Protein AF-A0A1Y4AU73-F1 (afdb_monomer_lite)

pLDDT: mean 74.63, std 21.79, range [24.66, 96.25]

Secondary structure (DSSP, 8-state):
---EEEEE-HHHHHHHHHHTTT--EEEEEEEEES----TTTGGG-SS-TTEEEEEEEEEEEE-SSEEEEEEEEE-TT--S-EEEEEEEEEEEETT-S--EEEEEEEEEEEEEEPPTTT-TT-EEEEEEEEE-STT--EEEE------------------TTTTSSS--

Structure (mmCIF, N/CA/C/O backbone):
data_AF-A0A1Y4AU73-F1
#
_entry.id   AF-A0A1Y4AU73-F1
#
loop_
_atom_site.group_PDB
_atom_site.id
_atom_site.type_symbol
_atom_site.label_atom_id
_atom_site.label_alt_id
_atom_site.label_comp_id
_atom_site.label_asym_id
_atom_site.label_entity_id
_atom_site.label_seq_id
_atom_site.pdbx_PDB_ins_code
_atom_site.Cartn_x
_atom_site.Cartn_y
_atom_site.Cartn_z
_atom_site.occupancy
_atom_site.B_iso_or_equiv
_atom_site.auth_seq_id
_atom_site.auth_comp_id
_atom_site.auth_asym_id
_atom_site.auth_atom_id
_atom_site.pdbx_PDB_model_num
ATOM 1 N N . MET A 1 1 ? -13.732 1.079 -19.005 1.00 40.25 1 MET A N 1
ATOM 2 C CA . MET A 1 1 ? -13.589 1.251 -17.550 1.00 40.25 1 MET A CA 1
ATOM 3 C C . MET A 1 1 ? -12.901 -0.009 -17.069 1.00 40.25 1 MET A C 1
ATOM 5 O O . MET A 1 1 ? -13.453 -1.074 -17.311 1.00 40.25 1 MET A O 1
ATOM 9 N N . ALA A 1 2 ? -11.665 0.078 -16.578 1.00 52.38 2 ALA A N 1
ATOM 10 C CA . ALA A 1 2 ? -11.059 -1.061 -15.893 1.00 52.38 2 ALA A CA 1
ATOM 11 C C . ALA A 1 2 ? -11.830 -1.247 -14.580 1.00 52.38 2 ALA A C 1
ATOM 13 O O . ALA A 1 2 ? -12.123 -0.247 -13.923 1.00 52.38 2 ALA A O 1
ATOM 14 N N . ASN A 1 3 ? -12.245 -2.470 -14.241 1.00 66.00 3 ASN A N 1
ATOM 15 C CA . ASN A 1 3 ? -12.807 -2.696 -12.916 1.00 66.00 3 ASN A CA 1
ATOM 16 C C . ASN A 1 3 ? -11.646 -2.773 -11.928 1.00 66.00 3 ASN A C 1
ATOM 18 O O . ASN A 1 3 ? -10.734 -3.583 -12.090 1.00 66.00 3 ASN A O 1
ATOM 22 N N . THR A 1 4 ? -11.707 -1.948 -10.895 1.00 72.75 4 THR A N 1
ATOM 23 C CA . THR A 1 4 ? -10.776 -1.981 -9.772 1.00 72.75 4 THR A CA 1
ATOM 24 C C . THR A 1 4 ? -11.564 -2.397 -8.539 1.00 72.75 4 THR A C 1
ATOM 26 O O . THR A 1 4 ? -12.639 -1.861 -8.263 1.00 72.75 4 THR A O 1
ATOM 29 N N . TYR A 1 5 ? -11.051 -3.371 -7.795 1.00 83.25 5 TYR A N 1
ATOM 30 C CA . TYR A 1 5 ? -11.635 -3.819 -6.537 1.00 83.25 5 TYR A CA 1
ATOM 31 C C . TYR A 1 5 ? -10.869 -3.193 -5.382 1.00 83.25 5 TYR A C 1
ATOM 33 O O . TYR A 1 5 ? -9.667 -3.403 -5.250 1.00 83.25 5 TYR A O 1
ATOM 41 N N . ALA A 1 6 ? -11.563 -2.456 -4.524 1.00 83.56 6 ALA A N 1
ATOM 42 C CA . ALA A 1 6 ? -10.964 -1.806 -3.369 1.00 83.56 6 ALA A CA 1
ATOM 43 C C . ALA A 1 6 ? -11.721 -2.194 -2.102 1.00 83.56 6 ALA A C 1
ATOM 45 O O . ALA A 1 6 ? -12.949 -2.103 -2.053 1.00 83.56 6 ALA A O 1
ATOM 46 N N . VAL A 1 7 ? -10.996 -2.639 -1.077 1.00 83.44 7 VAL A N 1
ATOM 47 C CA . VAL A 1 7 ? -11.581 -2.991 0.220 1.00 83.44 7 VAL A CA 1
ATOM 48 C C . VAL A 1 7 ? -10.682 -2.541 1.367 1.00 83.44 7 VAL A C 1
ATOM 50 O O . VAL A 1 7 ? -9.454 -2.623 1.292 1.00 83.44 7 VAL A O 1
ATOM 53 N N . ILE A 1 8 ? -11.304 -2.113 2.466 1.00 84.88 8 ILE A N 1
ATOM 54 C CA . ILE A 1 8 ? -10.641 -2.088 3.773 1.00 84.88 8 ILE A CA 1
ATOM 55 C C . ILE A 1 8 ? -10.565 -3.543 4.254 1.00 84.88 8 ILE A C 1
ATOM 57 O O . ILE A 1 8 ? -11.563 -4.268 4.189 1.00 84.88 8 ILE A O 1
ATOM 61 N N . THR A 1 9 ? -9.386 -3.991 4.685 1.00 89.56 9 THR A N 1
ATOM 62 C CA . THR A 1 9 ? -9.196 -5.367 5.171 1.00 89.56 9 THR A CA 1
ATOM 63 C C . THR A 1 9 ? -9.876 -5.562 6.525 1.00 89.56 9 THR A C 1
ATOM 65 O O . THR A 1 9 ? -10.174 -4.595 7.226 1.00 89.56 9 THR A O 1
ATOM 68 N N . ASP A 1 10 ? -10.067 -6.808 6.958 1.00 91.88 10 ASP A N 1
ATOM 69 C CA . ASP A 1 10 ? -10.605 -7.091 8.296 1.00 91.88 10 ASP A CA 1
ATOM 70 C C . ASP A 1 10 ? -9.731 -6.467 9.402 1.00 91.88 10 ASP A C 1
ATOM 72 O O . ASP A 1 10 ? -10.242 -5.908 10.377 1.00 91.88 10 ASP A O 1
ATOM 76 N N . ALA A 1 11 ? -8.405 -6.484 9.222 1.00 91.19 11 ALA A N 1
ATOM 77 C CA . ALA A 1 11 ? -7.468 -5.821 10.126 1.00 91.19 11 ALA A CA 1
ATOM 78 C C . ALA A 1 11 ? -7.596 -4.289 10.070 1.00 91.19 11 ALA A C 1
ATOM 80 O O . ALA A 1 11 ? -7.538 -3.628 11.108 1.00 91.19 11 ALA A O 1
ATOM 81 N N . GLY A 1 12 ? -7.806 -3.721 8.880 1.00 87.88 12 GLY A N 1
ATOM 82 C CA . GLY A 1 12 ? -8.039 -2.293 8.683 1.00 87.88 12 GLY A CA 1
ATOM 83 C C . GLY A 1 12 ? -9.321 -1.807 9.355 1.00 87.88 12 GLY A C 1
ATOM 84 O O . GLY A 1 12 ? -9.296 -0.783 10.033 1.00 87.88 12 GLY A O 1
ATOM 85 N N . ILE A 1 13 ? -10.407 -2.580 9.266 1.00 86.25 13 ILE A N 1
ATOM 86 C CA . ILE A 1 13 ? -11.674 -2.300 9.959 1.00 86.25 13 ILE A CA 1
ATOM 87 C C . ILE A 1 13 ? -11.466 -2.334 11.476 1.00 86.25 13 ILE A C 1
ATOM 89 O O . ILE A 1 13 ? -11.903 -1.430 12.190 1.00 86.25 13 ILE A O 1
ATOM 93 N N . ALA A 1 14 ? -10.764 -3.351 11.987 1.00 89.06 14 ALA A N 1
ATOM 94 C CA . ALA A 1 14 ? -10.441 -3.435 13.409 1.00 89.06 14 ALA A CA 1
ATOM 95 C C . ALA A 1 14 ? -9.620 -2.223 13.882 1.00 89.06 14 ALA A C 1
ATOM 97 O O . ALA A 1 14 ? -9.865 -1.693 14.966 1.00 89.06 14 ALA A O 1
ATOM 98 N N . LEU A 1 15 ? -8.687 -1.750 13.052 1.00 85.00 15 LEU A N 1
ATOM 99 C CA . LEU A 1 15 ? -7.896 -0.559 13.332 1.00 85.00 15 LEU A CA 1
ATOM 100 C C . LEU A 1 15 ? -8.737 0.726 13.273 1.00 85.00 15 LEU A C 1
ATOM 102 O O . LEU A 1 15 ? -8.611 1.576 14.148 1.00 85.00 15 LEU A O 1
ATOM 106 N N . GLN A 1 16 ? -9.640 0.857 12.303 1.00 79.56 16 GLN A N 1
ATOM 107 C CA . GLN A 1 16 ? -10.560 1.992 12.189 1.00 79.56 16 GLN A CA 1
ATOM 108 C C . GLN A 1 16 ? -11.482 2.105 13.407 1.00 79.56 16 GLN A C 1
ATOM 110 O O . GLN A 1 16 ? -11.697 3.204 13.912 1.00 79.56 16 GLN A O 1
ATOM 115 N N . ASN A 1 17 ? -11.957 0.982 13.949 1.00 82.81 17 ASN A N 1
ATOM 116 C CA . ASN A 1 17 ? -12.767 0.976 15.169 1.00 82.81 17 ASN A CA 1
ATOM 117 C C . ASN A 1 17 ? -12.018 1.541 16.390 1.00 82.81 17 ASN A C 1
ATOM 119 O O . ASN A 1 17 ? -12.660 2.041 17.313 1.00 82.81 17 ASN A O 1
ATOM 123 N N . ARG A 1 18 ? -10.676 1.534 16.391 1.00 81.44 18 ARG A N 1
ATOM 124 C CA . ARG A 1 18 ? -9.876 2.166 17.454 1.00 81.44 18 ARG A CA 1
ATOM 125 C C . ARG A 1 18 ? -9.956 3.700 17.419 1.00 81.44 18 ARG A C 1
ATOM 127 O O . ARG A 1 18 ? -9.878 4.332 18.469 1.00 81.44 18 ARG A O 1
ATOM 134 N N . LEU A 1 19 ? -10.229 4.311 16.258 1.00 72.25 19 LEU A N 1
ATOM 135 C CA . LEU A 1 19 ? -10.516 5.754 16.166 1.00 72.25 19 LEU A CA 1
ATOM 136 C C . LEU A 1 19 ? -11.758 6.139 16.979 1.00 72.25 19 LEU A C 1
ATOM 138 O O . LEU A 1 19 ? -11.791 7.198 17.601 1.00 72.25 19 LEU A O 1
ATOM 142 N N . LEU A 1 20 ? -12.776 5.269 17.008 1.00 71.44 20 LEU A N 1
ATOM 143 C CA . LEU A 1 20 ? -14.036 5.525 17.717 1.00 71.44 20 LEU A CA 1
ATOM 144 C C . LEU A 1 20 ? -13.856 5.583 19.240 1.00 71.44 20 LEU A C 1
ATOM 146 O O . LEU A 1 20 ? -14.675 6.187 19.929 1.00 71.44 20 LEU A O 1
ATOM 150 N N . VAL A 1 21 ? -12.786 4.979 19.763 1.00 78.00 21 VAL A N 1
ATOM 151 C CA . VAL A 1 21 ? -12.431 5.010 21.191 1.00 78.00 21 VAL A CA 1
ATOM 152 C C . VAL A 1 21 ? -1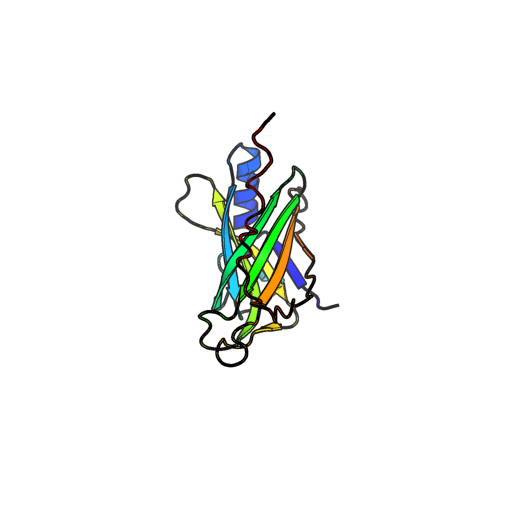1.345 6.045 21.513 1.00 78.00 21 VAL A C 1
ATOM 154 O O . VAL A 1 21 ? -10.845 6.079 22.634 1.00 78.00 21 VAL A O 1
ATOM 157 N N . GLY A 1 22 ? -11.019 6.926 20.560 1.00 72.06 22 GLY A N 1
ATOM 158 C CA . GLY A 1 22 ? -10.130 8.073 20.760 1.00 72.06 22 GLY A CA 1
ATOM 159 C C . GLY A 1 22 ? -8.655 7.820 20.448 1.00 72.06 22 GLY A C 1
ATOM 160 O O . GLY A 1 22 ? -7.822 8.667 20.770 1.00 72.06 22 GLY A O 1
ATOM 161 N N . GLU A 1 23 ? -8.309 6.687 19.834 1.00 80.25 23 GLU A N 1
ATOM 162 C CA . GLU A 1 23 ? -6.950 6.467 19.338 1.00 80.25 23 GLU A CA 1
ATOM 163 C C . GLU A 1 23 ? -6.701 7.203 18.015 1.00 80.25 23 GLU A C 1
ATOM 165 O O . GLU A 1 23 ? -7.627 7.529 17.275 1.00 80.25 23 GLU A O 1
ATOM 170 N N . THR A 1 24 ? -5.428 7.429 17.692 1.00 77.50 24 THR A N 1
ATOM 171 C CA . THR A 1 24 ? -5.004 8.052 16.432 1.00 77.50 24 THR A CA 1
ATOM 172 C C . THR A 1 24 ? -4.388 7.004 15.520 1.00 77.50 24 THR A C 1
ATOM 174 O O . THR A 1 24 ? -3.515 6.249 15.950 1.00 77.50 24 THR A O 1
ATOM 177 N N . LEU A 1 25 ? -4.773 6.995 14.244 1.00 80.12 25 LEU A N 1
ATOM 178 C CA . LEU A 1 25 ? -4.137 6.153 13.231 1.00 80.12 25 LEU A CA 1
ATOM 179 C C . LEU A 1 25 ? -3.056 6.898 12.460 1.00 80.12 25 LEU A C 1
ATOM 181 O O . LEU A 1 25 ? -3.183 8.078 12.131 1.00 80.12 25 LEU A O 1
ATOM 185 N N . GLN A 1 26 ? -1.995 6.171 12.136 1.00 83.81 26 GLN A N 1
ATOM 186 C CA . GLN A 1 26 ? -0.864 6.647 11.359 1.00 83.81 26 GLN A CA 1
ATOM 187 C C . GLN A 1 26 ? -0.690 5.758 10.136 1.00 83.81 26 GLN A C 1
ATOM 189 O O . GLN A 1 26 ? -0.489 4.554 10.265 1.00 83.81 26 GLN A O 1
ATOM 194 N N . ILE A 1 27 ? -0.755 6.364 8.954 1.00 85.19 27 ILE A N 1
ATOM 195 C CA . ILE A 1 27 ? -0.403 5.706 7.694 1.00 85.19 27 ILE A CA 1
ATOM 196 C C . ILE A 1 27 ? 1.118 5.659 7.627 1.00 85.19 27 ILE A C 1
ATOM 198 O O . ILE A 1 27 ? 1.768 6.699 7.745 1.00 85.19 27 ILE A O 1
ATOM 202 N N . THR A 1 28 ? 1.667 4.461 7.476 1.00 89.31 28 THR A N 1
ATOM 203 C CA . THR A 1 28 ? 3.109 4.207 7.581 1.00 89.31 28 THR A CA 1
ATOM 204 C C . THR A 1 28 ? 3.762 3.993 6.227 1.00 89.31 28 THR A C 1
ATOM 206 O O . THR A 1 28 ? 4.955 4.243 6.073 1.00 89.31 28 THR A O 1
ATOM 209 N N . GLY A 1 29 ? 2.989 3.586 5.222 1.00 90.00 29 GLY A N 1
ATOM 210 C CA . GLY A 1 29 ? 3.493 3.423 3.872 1.00 90.00 29 GLY A CA 1
ATOM 211 C C . GLY A 1 29 ? 2.441 2.898 2.915 1.00 90.00 29 GLY A C 1
ATOM 212 O O . GL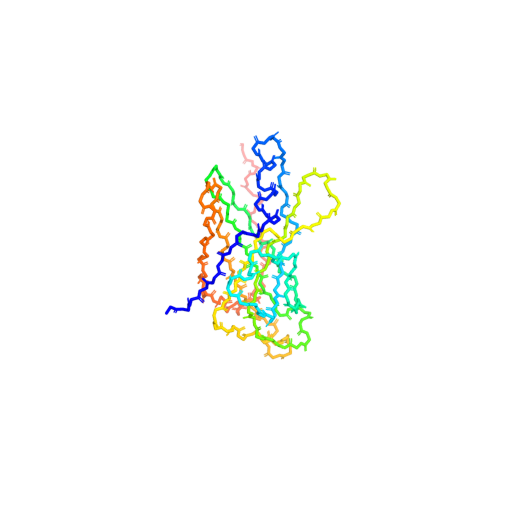Y A 1 29 ? 1.352 2.484 3.310 1.00 90.00 29 GLY A O 1
ATOM 213 N N . VAL A 1 30 ? 2.793 2.905 1.636 1.00 91.75 30 VAL A N 1
ATOM 214 C CA . VAL A 1 30 ? 1.994 2.296 0.575 1.00 91.75 30 VAL A CA 1
ATOM 215 C C . VAL A 1 30 ? 2.920 1.404 -0.238 1.00 91.75 30 VAL A C 1
ATOM 217 O O . VAL A 1 30 ? 4.063 1.775 -0.489 1.00 91.75 30 VAL A O 1
ATOM 220 N N . LYS A 1 31 ? 2.469 0.209 -0.608 1.00 95.38 31 LYS A N 1
ATOM 221 C CA . LYS A 1 31 ? 3.256 -0.740 -1.405 1.00 95.38 31 LYS A CA 1
ATOM 222 C C . LYS A 1 31 ? 2.503 -1.146 -2.659 1.00 95.38 31 LYS A C 1
ATOM 224 O O . LYS A 1 31 ? 1.279 -1.060 -2.711 1.00 95.38 31 LYS A O 1
ATOM 229 N N . ALA A 1 32 ? 3.258 -1.607 -3.642 1.00 94.25 32 ALA A N 1
ATOM 230 C CA . ALA A 1 32 ? 2.775 -2.123 -4.909 1.00 94.25 32 ALA A CA 1
ATOM 231 C C . ALA A 1 32 ? 3.257 -3.564 -5.114 1.00 94.25 32 ALA A C 1
ATOM 233 O O . ALA A 1 32 ? 4.406 -3.890 -4.795 1.00 94.25 32 ALA A O 1
ATOM 234 N N . GLY A 1 33 ? 2.395 -4.411 -5.673 1.00 95.31 33 GLY A N 1
ATOM 235 C CA . GLY A 1 33 ? 2.677 -5.819 -5.950 1.00 95.31 33 GLY A CA 1
ATOM 236 C C . GLY A 1 33 ? 2.077 -6.300 -7.269 1.00 95.31 33 GLY A C 1
ATOM 237 O O . GLY A 1 33 ? 1.177 -5.667 -7.829 1.00 95.31 33 GLY A O 1
ATOM 238 N N . SER A 1 34 ? 2.601 -7.420 -7.767 1.00 96.06 34 SER A N 1
ATOM 239 C CA . SER A 1 34 ? 2.117 -8.089 -8.988 1.00 96.06 34 SER A CA 1
ATOM 240 C C . SER A 1 34 ? 1.177 -9.259 -8.724 1.00 96.06 34 SER A C 1
ATOM 242 O O . SER A 1 34 ? 0.620 -9.821 -9.662 1.00 96.06 34 SER A O 1
ATOM 244 N N . GLY A 1 35 ? 1.009 -9.661 -7.464 1.00 94.12 35 GLY A N 1
ATOM 245 C CA . GLY A 1 35 ? 0.128 -10.768 -7.132 1.00 94.12 35 GLY A CA 1
ATOM 246 C C . GLY A 1 35 ? -1.349 -10.379 -7.203 1.00 94.12 35 GLY A C 1
ATOM 247 O O . GLY A 1 35 ? -1.711 -9.210 -7.100 1.00 94.12 35 GLY A O 1
ATOM 248 N N . ALA A 1 36 ? -2.210 -11.384 -7.341 1.00 94.38 36 ALA A N 1
ATOM 249 C CA . ALA A 1 36 ? -3.660 -11.254 -7.248 1.00 94.38 36 ALA A CA 1
ATOM 250 C C . ALA A 1 36 ? -4.229 -12.335 -6.334 1.00 94.38 36 ALA A C 1
ATOM 252 O O . ALA A 1 36 ? -3.669 -13.425 -6.207 1.00 94.38 36 ALA A O 1
ATOM 253 N N . VAL A 1 37 ? -5.390 -12.048 -5.756 1.00 93.75 37 VAL A N 1
ATOM 254 C CA . VAL A 1 37 ? -6.220 -13.022 -5.044 1.00 93.75 37 VAL A CA 1
ATOM 255 C C . VAL A 1 37 ? -7.665 -12.942 -5.538 1.00 93.75 37 VAL A C 1
ATOM 257 O O . VAL A 1 37 ? -8.053 -11.933 -6.137 1.00 93.75 37 VAL A O 1
ATOM 260 N N . PRO A 1 38 ? -8.489 -13.981 -5.316 1.00 93.81 38 PRO A N 1
ATOM 261 C CA . PRO A 1 38 ? -9.920 -13.884 -5.561 1.00 93.81 38 PRO A CA 1
ATOM 262 C C . PRO A 1 38 ? -10.519 -12.672 -4.840 1.00 93.81 38 PRO A C 1
ATOM 264 O O . PRO A 1 38 ? -10.150 -12.365 -3.708 1.00 93.81 38 PRO A O 1
ATOM 267 N N . VAL A 1 39 ? -11.479 -11.996 -5.475 1.00 88.06 39 VAL A N 1
ATOM 268 C CA . VAL A 1 39 ? -12.132 -10.796 -4.913 1.00 88.06 39 VAL A CA 1
ATOM 269 C C . VAL A 1 39 ? -12.736 -11.075 -3.529 1.00 88.06 39 VAL A C 1
ATOM 271 O O . VAL A 1 39 ? -12.710 -10.213 -2.654 1.00 88.06 39 VAL A O 1
ATOM 274 N N . THR A 1 40 ? -13.223 -12.299 -3.306 1.00 90.19 40 THR A N 1
ATOM 275 C CA . THR A 1 40 ? -13.755 -12.769 -2.016 1.00 90.19 40 THR A CA 1
ATOM 276 C C . THR A 1 40 ? -12.716 -12.804 -0.899 1.00 90.19 40 THR A C 1
ATOM 278 O O . THR A 1 40 ? -13.082 -12.696 0.269 1.00 90.19 40 THR A O 1
ATOM 281 N N . ASP A 1 41 ? -11.436 -12.914 -1.248 1.00 93.25 41 ASP A N 1
ATOM 282 C CA . ASP A 1 41 ? -10.343 -13.150 -0.307 1.00 93.25 41 ASP A CA 1
ATOM 283 C C . ASP A 1 41 ? -9.571 -11.859 -0.002 1.00 93.25 41 ASP A C 1
ATOM 285 O O . ASP A 1 41 ? -8.817 -11.816 0.974 1.00 93.25 41 ASP A O 1
ATOM 289 N N . LEU A 1 42 ? -9.790 -10.789 -0.783 1.00 88.56 42 LEU A N 1
ATOM 290 C CA . LEU A 1 42 ? -9.126 -9.488 -0.626 1.00 88.56 42 LEU A CA 1
ATOM 291 C C . LEU A 1 42 ? -9.221 -8.957 0.806 1.00 88.56 42 LEU A C 1
ATOM 293 O O . LEU A 1 42 ? -8.231 -8.496 1.367 1.00 88.56 42 LEU A O 1
ATOM 297 N N . ARG A 1 43 ? -10.399 -9.068 1.429 1.00 90.25 43 ARG A N 1
ATOM 298 C CA . ARG A 1 43 ? -10.630 -8.543 2.781 1.00 90.25 43 ARG A CA 1
ATOM 299 C C . ARG A 1 43 ? -9.792 -9.254 3.851 1.00 90.25 43 ARG A C 1
ATOM 301 O O . ARG A 1 43 ? -9.397 -8.626 4.830 1.00 90.25 43 ARG A O 1
ATOM 308 N N . SER A 1 44 ? -9.495 -10.534 3.641 1.00 94.75 44 SER A N 1
ATOM 309 C CA . SER A 1 44 ? -8.747 -11.370 4.586 1.00 94.75 44 SER A CA 1
ATOM 310 C C . SER A 1 44 ? -7.224 -11.225 4.472 1.00 94.75 44 SER A C 1
ATOM 312 O O . SER A 1 44 ? -6.488 -11.782 5.288 1.00 94.75 44 SER A O 1
ATOM 314 N N . GLN A 1 45 ? -6.732 -10.488 3.467 1.00 95.19 45 GLN A N 1
ATOM 315 C CA . GLN A 1 45 ? -5.301 -10.273 3.274 1.00 95.19 45 GLN A CA 1
ATOM 316 C C . GLN A 1 45 ? -4.697 -9.493 4.446 1.00 95.19 45 GLN A C 1
ATOM 318 O O . GLN A 1 45 ? -5.249 -8.501 4.921 1.00 95.19 45 GLN A O 1
ATOM 323 N N . THR A 1 46 ? -3.512 -9.921 4.878 1.00 95.38 46 THR A N 1
ATOM 324 C CA . THR A 1 46 ? -2.720 -9.233 5.910 1.00 95.38 46 THR A CA 1
ATOM 325 C C . THR A 1 46 ? -1.487 -8.534 5.345 1.00 95.38 46 THR A C 1
ATOM 327 O O . THR A 1 46 ? -0.859 -7.744 6.046 1.00 95.38 46 THR A O 1
ATOM 330 N N . ASP A 1 47 ? -1.126 -8.850 4.103 1.00 96.12 47 ASP A N 1
ATOM 331 C CA . ASP A 1 47 ? -0.042 -8.245 3.333 1.00 96.12 47 ASP A CA 1
ATOM 332 C C . ASP A 1 47 ? -0.354 -8.401 1.833 1.00 96.12 47 ASP A C 1
ATOM 334 O O . ASP A 1 47 ? -1.248 -9.168 1.471 1.00 96.12 47 ASP A O 1
ATOM 338 N N . LEU A 1 48 ? 0.351 -7.677 0.966 1.00 95.00 48 LEU A N 1
ATOM 339 C CA . LEU A 1 48 ? 0.201 -7.846 -0.481 1.00 95.00 48 LEU A CA 1
ATOM 340 C C . LEU A 1 48 ? 0.869 -9.132 -0.965 1.00 95.00 48 LEU A C 1
ATOM 342 O O . LEU A 1 48 ? 1.882 -9.576 -0.419 1.00 95.00 48 LEU A O 1
ATOM 346 N N . GLN A 1 49 ? 0.355 -9.671 -2.067 1.00 92.12 49 GLN A N 1
ATOM 347 C CA . GLN A 1 49 ? 1.017 -10.755 -2.780 1.00 92.12 49 GLN A CA 1
ATOM 348 C C . GLN A 1 49 ? 2.102 -10.190 -3.705 1.00 92.12 49 GLN A C 1
ATOM 350 O O . GLN A 1 49 ? 1.882 -9.220 -4.431 1.00 92.12 49 GLN A O 1
ATOM 355 N N . GLU A 1 50 ? 3.283 -10.812 -3.681 1.00 94.75 50 GLU A N 1
ATOM 356 C CA . GLU A 1 50 ? 4.435 -10.434 -4.512 1.00 94.75 50 GLU A CA 1
ATOM 357 C C . GLU A 1 50 ? 4.766 -8.931 -4.488 1.00 94.75 50 GLU A C 1
ATOM 359 O O . GLU A 1 50 ? 4.799 -8.268 -5.528 1.00 94.75 50 GLU A O 1
ATOM 364 N N . VAL A 1 51 ? 5.025 -8.383 -3.298 1.00 96.25 51 VAL A N 1
ATOM 365 C CA . VAL A 1 51 ? 5.475 -6.990 -3.142 1.00 96.25 51 VAL A CA 1
ATOM 366 C C . VAL A 1 51 ? 6.697 -6.722 -4.028 1.00 96.25 51 VAL A C 1
ATOM 368 O O . VAL A 1 51 ? 7.707 -7.421 -3.934 1.00 96.25 51 VAL A O 1
ATOM 371 N N . LYS A 1 52 ? 6.617 -5.683 -4.865 1.00 95.94 52 LYS A N 1
ATOM 372 C CA . LYS A 1 52 ? 7.701 -5.254 -5.762 1.00 95.94 52 LYS A CA 1
ATOM 373 C C . LYS A 1 52 ? 8.386 -3.990 -5.285 1.00 95.94 52 LYS A C 1
ATOM 375 O O . LYS A 1 52 ? 9.604 -3.892 -5.387 1.00 95.94 52 LYS A O 1
ATOM 380 N N . GLN A 1 53 ? 7.620 -3.035 -4.761 1.00 94.62 53 GLN A N 1
ATOM 381 C CA . GLN A 1 53 ? 8.172 -1.764 -4.304 1.00 94.62 53 GLN A CA 1
ATOM 382 C C . GLN A 1 53 ? 7.274 -1.036 -3.305 1.00 94.62 53 GLN A C 1
ATOM 384 O O . GLN A 1 53 ? 6.072 -1.290 -3.208 1.00 94.62 53 GLN A O 1
ATOM 389 N N . THR A 1 54 ? 7.887 -0.102 -2.584 1.00 94.69 54 THR A N 1
ATOM 390 C CA . THR A 1 54 ? 7.204 0.884 -1.744 1.00 94.69 54 THR A CA 1
ATOM 391 C C . THR A 1 54 ? 6.987 2.158 -2.555 1.00 94.69 54 THR A C 1
ATOM 393 O O . THR A 1 54 ? 7.881 2.607 -3.266 1.00 94.69 54 THR A O 1
ATOM 396 N N . LEU A 1 55 ? 5.797 2.734 -2.437 1.00 90.69 55 LEU A N 1
ATOM 397 C CA . LEU A 1 55 ? 5.371 3.961 -3.095 1.00 90.69 55 LEU A CA 1
ATOM 398 C C . LEU A 1 55 ? 5.593 5.166 -2.179 1.00 90.69 55 LEU A C 1
ATOM 400 O O . LEU A 1 55 ? 5.458 5.073 -0.955 1.00 90.69 55 LEU A O 1
ATOM 404 N N . SER A 1 56 ? 5.875 6.317 -2.780 1.00 87.94 56 SER A N 1
ATOM 405 C CA . SER A 1 56 ? 6.064 7.569 -2.048 1.00 87.94 56 SER A CA 1
ATOM 406 C C . SER A 1 56 ? 4.722 8.245 -1.795 1.00 87.94 56 SER A C 1
ATOM 408 O O . SER A 1 56 ? 3.987 8.529 -2.736 1.00 87.94 56 SER A O 1
ATOM 410 N N . ILE A 1 57 ? 4.405 8.556 -0.537 1.00 84.94 57 ILE A N 1
ATOM 411 C CA . ILE A 1 57 ? 3.249 9.398 -0.203 1.00 84.94 57 ILE A CA 1
ATOM 412 C C . ILE A 1 57 ? 3.668 10.854 -0.401 1.00 84.94 57 ILE A C 1
ATOM 414 O O . ILE A 1 57 ? 4.465 11.385 0.369 1.00 84.94 57 ILE A O 1
ATOM 418 N N . VAL A 1 58 ? 3.145 11.488 -1.445 1.00 85.12 58 VAL A N 1
ATOM 419 C CA . VAL A 1 58 ? 3.512 12.855 -1.843 1.00 85.12 58 VAL A CA 1
ATOM 420 C C . VAL A 1 58 ? 2.576 13.905 -1.244 1.00 85.12 58 VAL A C 1
ATOM 422 O O . VAL A 1 58 ? 2.985 15.043 -1.032 1.00 85.12 58 VAL A O 1
ATOM 425 N N . ASN A 1 59 ? 1.332 13.537 -0.924 1.00 76.88 59 ASN A N 1
ATOM 426 C CA . ASN A 1 59 ? 0.406 14.391 -0.179 1.00 76.88 59 ASN A CA 1
ATOM 427 C C . ASN A 1 59 ? -0.598 13.537 0.609 1.00 76.88 59 ASN A C 1
ATOM 429 O O . ASN A 1 59 ? -0.990 12.455 0.171 1.00 76.88 59 ASN A O 1
ATOM 433 N N . LYS A 1 60 ? -1.030 14.044 1.764 1.00 76.94 60 LYS A N 1
ATOM 434 C CA . LYS A 1 60 ? -2.126 13.502 2.563 1.00 76.94 60 LYS A CA 1
ATOM 435 C C . LYS A 1 60 ? -3.070 14.640 2.932 1.00 76.94 60 LYS A C 1
ATOM 437 O O . LYS A 1 60 ? -2.701 15.521 3.706 1.00 76.94 60 LYS A O 1
ATOM 442 N N . GLN A 1 61 ? -4.300 14.564 2.444 1.00 72.81 61 GLN A N 1
ATOM 443 C CA . GLN A 1 61 ? -5.385 15.457 2.833 1.00 72.81 61 GLN A CA 1
ATOM 444 C C . GLN A 1 61 ? -6.412 14.657 3.621 1.00 72.81 61 GLN A C 1
ATOM 446 O O . GLN A 1 61 ? -6.881 13.627 3.156 1.00 72.81 61 GLN A O 1
ATOM 451 N N . ALA A 1 62 ? -6.757 15.110 4.821 1.00 67.38 62 ALA A N 1
ATOM 452 C CA . ALA A 1 62 ? -7.754 14.453 5.655 1.00 67.38 62 ALA A CA 1
ATOM 453 C C . ALA A 1 62 ? -8.780 15.477 6.136 1.00 67.38 62 ALA A C 1
ATOM 455 O O . ALA A 1 62 ? -8.420 16.583 6.542 1.00 67.38 62 ALA A O 1
ATOM 456 N N . ASN A 1 63 ? -10.052 15.097 6.099 1.00 66.19 63 ASN A N 1
ATOM 457 C CA . ASN A 1 63 ? -11.147 15.810 6.739 1.00 66.19 63 ASN A CA 1
ATOM 458 C C . ASN A 1 63 ? -12.019 14.815 7.530 1.00 66.19 63 ASN A C 1
ATOM 460 O O . ASN A 1 63 ? -11.709 13.628 7.615 1.00 66.19 63 ASN A O 1
ATOM 464 N N . ASN A 1 64 ? -13.112 15.296 8.124 1.00 61.84 64 ASN A N 1
ATOM 465 C CA . ASN A 1 64 ? -13.974 14.475 8.984 1.00 61.84 64 ASN A CA 1
ATOM 466 C C . ASN A 1 64 ? -14.743 13.365 8.238 1.00 61.84 64 ASN A C 1
ATOM 468 O O . ASN A 1 64 ? -15.390 12.550 8.887 1.00 61.84 64 ASN A O 1
ATOM 472 N N . GLN A 1 65 ? -14.727 13.350 6.904 1.00 60.56 65 GLN A N 1
ATOM 473 C CA . GLN A 1 65 ? -15.484 12.411 6.072 1.00 60.56 65 GLN A CA 1
ATOM 474 C C . GLN A 1 65 ? -14.572 11.522 5.225 1.00 60.56 65 GLN A C 1
ATOM 476 O O . GLN A 1 65 ? -14.837 10.330 5.089 1.00 60.56 65 GLN A O 1
ATOM 481 N N . PHE A 1 66 ? -13.490 12.082 4.688 1.00 62.62 66 PHE A N 1
ATOM 482 C CA . PHE A 1 66 ? -12.595 11.412 3.757 1.00 62.62 66 PHE A CA 1
ATOM 483 C C . PHE A 1 66 ? -11.139 11.710 4.076 1.00 62.62 66 PHE A C 1
ATOM 485 O O . PHE A 1 66 ? -10.777 12.795 4.539 1.00 62.62 66 PHE A O 1
ATOM 492 N N . THR A 1 67 ? -10.285 10.749 3.757 1.00 68.88 67 THR A N 1
ATOM 493 C CA . THR A 1 67 ? -8.853 10.982 3.608 1.00 68.88 67 THR A CA 1
ATOM 494 C C . THR A 1 67 ? -8.437 10.609 2.198 1.00 68.88 67 THR A C 1
ATOM 496 O O . THR A 1 67 ? -8.795 9.545 1.704 1.00 68.88 67 THR A O 1
ATOM 499 N N . VAL A 1 68 ? -7.671 11.497 1.574 1.00 74.75 68 VAL A N 1
ATOM 500 C CA . VAL A 1 68 ? -7.110 11.349 0.238 1.00 74.75 68 VAL A CA 1
ATOM 501 C C . VAL A 1 68 ? -5.592 11.284 0.355 1.00 74.75 68 VAL A C 1
ATOM 503 O O . VAL A 1 68 ? -4.955 12.178 0.923 1.00 74.75 68 VAL A O 1
ATOM 506 N N . LEU A 1 69 ? -5.005 10.224 -0.191 1.00 74.44 69 LEU A N 1
ATOM 507 C CA . LEU A 1 69 ? -3.563 10.078 -0.351 1.00 74.44 69 LEU A CA 1
ATOM 508 C C . LEU A 1 69 ? -3.202 10.254 -1.813 1.00 74.44 69 LEU A C 1
ATOM 510 O O . LEU A 1 69 ? -3.683 9.509 -2.660 1.00 74.44 69 LEU A O 1
ATOM 514 N N . MET A 1 70 ? -2.302 11.187 -2.089 1.00 82.31 70 MET A N 1
ATOM 515 C CA . MET A 1 70 ? -1.603 11.233 -3.363 1.00 82.31 70 MET A CA 1
ATOM 516 C C . MET A 1 70 ? -0.329 10.410 -3.200 1.00 82.31 70 MET A C 1
ATOM 518 O O . MET A 1 70 ? 0.513 10.725 -2.350 1.00 82.31 70 MET A O 1
ATOM 522 N N . VAL A 1 71 ? -0.203 9.338 -3.977 1.00 84.94 71 VAL A N 1
ATOM 523 C CA . VAL A 1 71 ? 0.950 8.435 -3.931 1.00 84.94 71 VAL A CA 1
ATOM 524 C C . VAL A 1 71 ? 1.599 8.325 -5.296 1.00 84.94 71 VAL A C 1
ATOM 526 O O . VAL A 1 71 ? 0.919 8.347 -6.318 1.00 84.94 71 VAL A O 1
ATOM 529 N N . GLN A 1 72 ? 2.921 8.212 -5.308 1.00 88.00 72 GLN A N 1
ATOM 530 C CA . GLN A 1 72 ? 3.714 8.162 -6.522 1.00 88.00 72 GLN A CA 1
ATOM 531 C C . GLN A 1 72 ? 4.493 6.853 -6.604 1.00 88.00 72 GLN A C 1
ATOM 533 O O . GLN A 1 72 ? 5.225 6.477 -5.685 1.00 88.00 72 GLN A O 1
ATOM 538 N N . LEU A 1 73 ? 4.341 6.189 -7.743 1.00 90.12 73 LEU A N 1
ATOM 539 C CA . LEU A 1 73 ? 5.194 5.111 -8.213 1.00 90.12 73 LEU A CA 1
ATOM 540 C C . LEU A 1 73 ? 6.261 5.717 -9.107 1.00 90.12 73 LEU A C 1
ATOM 542 O O . LEU A 1 73 ? 5.922 6.465 -10.019 1.00 90.12 73 LEU A O 1
ATOM 546 N N . THR A 1 74 ? 7.523 5.370 -8.888 1.00 89.12 74 THR A N 1
ATOM 547 C CA . THR A 1 74 ? 8.611 5.691 -9.816 1.00 89.12 74 THR A CA 1
ATOM 548 C C . THR A 1 74 ? 9.354 4.416 -10.181 1.00 89.12 74 THR A C 1
ATOM 550 O O . THR A 1 74 ? 9.222 3.392 -9.517 1.00 89.12 74 THR A O 1
ATOM 553 N N . THR A 1 75 ? 10.129 4.453 -11.256 1.00 87.12 75 THR A N 1
ATOM 554 C CA . THR A 1 75 ? 11.006 3.335 -11.626 1.00 87.12 75 THR A CA 1
ATOM 555 C C . THR A 1 75 ? 12.370 3.398 -10.959 1.00 87.12 75 THR A C 1
ATOM 557 O O . THR A 1 75 ? 13.198 2.537 -11.219 1.00 87.12 75 THR A O 1
ATOM 560 N N . VAL A 1 76 ? 12.644 4.411 -10.135 1.00 85.50 76 VAL A N 1
ATOM 561 C CA . VAL A 1 76 ? 13.957 4.582 -9.502 1.00 85.50 76 VAL A CA 1
ATOM 562 C C . VAL A 1 76 ? 14.217 3.413 -8.550 1.00 85.50 76 VAL A C 1
ATOM 564 O O . VAL A 1 76 ? 13.451 3.179 -7.620 1.00 85.50 76 VAL A O 1
ATOM 567 N N . GLY A 1 77 ? 15.301 2.676 -8.778 1.00 85.19 77 GLY A N 1
ATOM 568 C CA . GLY A 1 77 ? 15.645 1.464 -8.038 1.00 85.19 77 GLY A CA 1
ATOM 569 C C . GLY A 1 77 ? 14.914 0.199 -8.505 1.00 85.19 77 GLY A C 1
ATOM 570 O O . GLY A 1 77 ? 15.141 -0.869 -7.933 1.00 85.19 77 GLY A O 1
ATOM 571 N N . LEU A 1 78 ? 14.069 0.275 -9.540 1.00 90.81 78 LEU A N 1
ATOM 572 C CA . LEU A 1 78 ? 13.325 -0.869 -10.063 1.00 90.81 78 LEU A CA 1
ATOM 573 C C . LEU A 1 78 ? 14.140 -1.605 -11.138 1.00 90.81 78 LEU A C 1
ATOM 575 O O . LEU A 1 78 ? 14.166 -1.227 -12.311 1.00 90.81 78 LEU A O 1
ATOM 579 N N . SER A 1 79 ? 14.789 -2.700 -10.734 1.00 90.19 79 SER A N 1
ATOM 580 C CA . SER A 1 79 ? 15.680 -3.493 -11.596 1.00 90.19 79 SER A CA 1
ATOM 581 C C . SER A 1 79 ? 14.970 -4.244 -12.724 1.00 90.19 79 SER A C 1
ATOM 583 O O . SER A 1 79 ? 15.592 -4.594 -13.725 1.00 90.19 79 SER A O 1
ATOM 585 N N . SER A 1 80 ? 13.681 -4.537 -12.573 1.00 93.56 80 SER A N 1
ATOM 586 C CA . SER A 1 80 ? 12.877 -5.253 -13.563 1.00 93.56 80 SER A CA 1
ATOM 587 C C . SER A 1 80 ? 11.453 -4.725 -13.548 1.00 93.56 80 SER A C 1
ATOM 589 O O . SER A 1 80 ? 10.885 -4.509 -12.477 1.00 93.56 80 SER A O 1
ATOM 591 N N . GLY A 1 81 ? 10.889 -4.524 -14.739 1.00 93.44 81 GLY A N 1
ATOM 592 C CA . GLY A 1 81 ? 9.489 -4.166 -14.888 1.00 93.44 81 GLY A CA 1
ATOM 593 C C . GLY A 1 81 ? 8.585 -5.281 -14.372 1.00 93.44 81 GLY A C 1
ATOM 594 O O . GLY A 1 81 ? 9.006 -6.431 -14.217 1.00 93.44 81 GLY A O 1
ATOM 595 N N . TYR A 1 82 ? 7.344 -4.931 -14.072 1.00 95.94 82 TYR A N 1
ATOM 596 C CA . TYR A 1 82 ? 6.349 -5.867 -13.577 1.00 95.94 82 TYR A CA 1
ATOM 597 C C . TYR A 1 82 ? 4.945 -5.382 -13.907 1.00 95.94 82 TYR A C 1
ATOM 599 O O . TYR A 1 82 ? 4.708 -4.195 -14.111 1.00 95.94 82 TYR A O 1
ATOM 607 N N . ASP A 1 83 ? 4.004 -6.310 -13.897 1.00 94.50 83 ASP A N 1
ATOM 608 C CA . ASP A 1 83 ? 2.595 -6.000 -14.043 1.00 94.50 83 ASP A CA 1
ATOM 609 C C . ASP A 1 83 ? 2.021 -5.646 -12.668 1.00 94.50 83 ASP A C 1
ATOM 611 O O . ASP A 1 83 ? 1.925 -6.496 -11.783 1.00 94.50 83 ASP A O 1
ATOM 615 N N . LEU A 1 84 ? 1.714 -4.366 -12.446 1.00 92.31 84 LEU A N 1
ATOM 616 C CA . LEU A 1 84 ? 1.063 -3.902 -11.227 1.00 92.31 84 LEU A CA 1
ATOM 617 C C . LEU A 1 84 ? -0.358 -4.443 -11.188 1.00 92.31 84 LEU A C 1
ATOM 619 O O . LEU A 1 84 ? -1.176 -4.114 -12.044 1.00 92.31 84 LEU A O 1
ATOM 623 N N . GLN A 1 85 ? -0.649 -5.200 -10.141 1.00 93.00 85 GLN A N 1
ATOM 624 C CA . GLN A 1 85 ? -1.966 -5.778 -9.923 1.00 93.00 85 GLN A CA 1
ATOM 625 C C . GLN A 1 85 ? -2.572 -5.324 -8.598 1.00 93.00 85 GLN A C 1
ATOM 627 O O . GLN A 1 85 ? -3.789 -5.184 -8.510 1.00 93.00 85 GLN A O 1
ATOM 632 N N . GLN A 1 86 ? -1.741 -5.078 -7.579 1.00 92.88 86 GLN A N 1
ATOM 633 C CA . GLN A 1 86 ? -2.187 -4.691 -6.245 1.00 92.88 86 GLN A CA 1
ATOM 634 C C . GLN A 1 86 ? -1.474 -3.450 -5.713 1.00 92.88 86 GLN A C 1
ATOM 636 O O . GLN A 1 86 ? -0.257 -3.300 -5.849 1.00 92.88 86 GLN A O 1
ATOM 641 N N . VAL A 1 87 ? -2.236 -2.608 -5.013 1.00 91.56 87 VAL A N 1
ATOM 642 C CA . VAL A 1 87 ? -1.731 -1.500 -4.195 1.00 91.56 87 VAL A CA 1
ATOM 643 C C . VAL A 1 87 ? -2.265 -1.663 -2.776 1.00 91.56 87 VAL A C 1
ATOM 645 O O . VAL A 1 87 ? -3.450 -1.904 -2.569 1.00 91.56 87 VAL A O 1
ATOM 648 N N . GLY A 1 88 ? -1.386 -1.554 -1.785 1.00 92.25 88 GLY A N 1
ATOM 649 C CA . GLY A 1 88 ? -1.709 -1.756 -0.375 1.00 92.25 88 GLY A CA 1
ATOM 650 C C . GLY A 1 88 ? -1.333 -0.543 0.453 1.00 92.25 88 GLY A C 1
ATOM 651 O O . GLY A 1 88 ? -0.197 -0.078 0.379 1.00 92.25 88 GLY A O 1
ATOM 652 N N . VAL A 1 89 ? -2.268 -0.050 1.259 1.00 90.38 89 VAL A N 1
ATOM 653 C CA . VAL A 1 89 ? -2.032 1.024 2.230 1.00 90.38 89 VAL A CA 1
ATOM 654 C C . VAL A 1 89 ? -1.794 0.395 3.591 1.00 90.38 89 VAL A C 1
ATOM 656 O O . VAL A 1 89 ? -2.603 -0.409 4.051 1.00 90.38 89 VAL A O 1
ATOM 659 N N . TYR A 1 90 ? -0.703 0.781 4.246 1.00 92.19 90 TYR A N 1
ATOM 660 C CA . TYR A 1 90 ? -0.331 0.289 5.564 1.00 92.19 90 TYR A CA 1
ATOM 661 C C . TYR A 1 90 ? -0.530 1.374 6.605 1.00 92.19 90 TYR A C 1
ATOM 663 O O . TYR A 1 90 ? -0.219 2.548 6.382 1.00 92.19 90 TYR A O 1
ATOM 671 N N . ALA A 1 91 ? -1.062 0.972 7.750 1.00 87.56 91 ALA A N 1
ATOM 672 C CA . ALA A 1 91 ? -1.284 1.863 8.868 1.00 87.56 91 ALA A CA 1
ATOM 673 C C . ALA A 1 91 ? -1.087 1.135 10.192 1.00 87.56 91 ALA A C 1
ATOM 675 O O . ALA A 1 91 ? -1.007 -0.091 10.250 1.00 87.56 91 ALA A O 1
ATOM 676 N N . LYS A 1 92 ? -1.038 1.909 11.267 1.00 88.88 92 LYS A N 1
ATOM 677 C CA . LYS A 1 92 ? -1.020 1.416 12.641 1.00 88.88 92 LYS A CA 1
ATOM 678 C C . LYS A 1 92 ? -1.650 2.426 13.584 1.00 88.88 92 LYS A C 1
ATOM 680 O O . LYS A 1 92 ? -1.828 3.589 13.216 1.00 88.88 92 LYS A O 1
ATOM 685 N N . ALA A 1 93 ? -1.953 2.004 14.804 1.00 86.25 93 ALA A N 1
ATOM 686 C CA . ALA A 1 93 ? -2.302 2.950 15.851 1.00 86.25 93 ALA A CA 1
ATOM 687 C C . ALA A 1 93 ? -1.038 3.656 16.350 1.00 86.25 93 ALA A C 1
ATOM 689 O O . ALA A 1 93 ? 0.064 3.099 16.341 1.00 86.25 93 ALA A O 1
ATOM 690 N N . GLN A 1 94 ? -1.183 4.906 16.769 1.00 79.44 94 GLN A N 1
ATOM 691 C CA . GLN A 1 94 ? -0.086 5.669 17.340 1.00 79.44 94 GLN A CA 1
ATOM 692 C C . GLN A 1 94 ? 0.467 4.956 18.581 1.00 79.44 94 GLN A C 1
ATOM 694 O O . GLN A 1 94 ? -0.241 4.776 19.566 1.00 79.44 94 GLN A O 1
ATOM 699 N N . GLY A 1 95 ? 1.751 4.596 18.534 1.00 80.25 95 GLY A N 1
ATOM 700 C CA . GLY A 1 95 ? 2.432 3.861 19.604 1.00 80.25 95 GLY A CA 1
ATOM 701 C C . GLY A 1 95 ? 2.557 2.355 19.359 1.00 80.25 95 GLY A C 1
ATOM 702 O O . GLY A 1 95 ? 3.375 1.722 20.019 1.00 80.25 95 GLY A O 1
ATOM 703 N N . ASP A 1 96 ? 1.841 1.794 18.380 1.00 88.50 96 ASP A N 1
ATOM 704 C CA . ASP A 1 96 ? 2.028 0.398 17.987 1.00 88.50 96 ASP A CA 1
ATOM 705 C C . ASP A 1 96 ? 3.352 0.222 17.212 1.00 88.50 96 ASP A C 1
ATOM 707 O O . ASP A 1 96 ? 3.812 1.098 16.463 1.00 88.50 96 ASP A O 1
ATOM 711 N N . GLU A 1 97 ? 3.975 -0.947 17.362 1.00 86.31 97 GLU A N 1
ATOM 712 C CA . GLU A 1 97 ? 5.207 -1.294 16.640 1.00 86.31 97 GLU A CA 1
ATOM 713 C C . GLU A 1 97 ? 4.927 -1.856 15.243 1.00 86.31 97 GLU A C 1
ATOM 715 O O . GLU A 1 97 ? 5.730 -1.671 14.330 1.00 86.31 97 GLU A O 1
ATOM 720 N N . LYS A 1 98 ? 3.787 -2.533 15.070 1.00 89.06 98 LYS A N 1
ATOM 721 C CA . LYS A 1 98 ? 3.486 -3.314 13.872 1.00 89.06 98 LYS A CA 1
ATOM 722 C C . LYS A 1 98 ? 2.562 -2.567 12.917 1.00 89.06 98 LYS A C 1
ATOM 724 O O . LYS A 1 98 ? 1.464 -2.162 13.291 1.00 89.06 98 LYS A O 1
ATOM 729 N N . ASP A 1 99 ? 2.986 -2.499 11.662 1.00 91.38 99 ASP A N 1
ATOM 730 C CA . ASP A 1 99 ? 2.152 -2.058 10.550 1.00 91.38 99 ASP A CA 1
ATOM 731 C C . ASP A 1 99 ? 1.171 -3.158 10.138 1.00 91.38 99 ASP A C 1
ATOM 733 O O . ASP A 1 99 ? 1.518 -4.344 10.082 1.00 91.38 99 ASP A O 1
ATOM 737 N N . ILE A 1 100 ? -0.050 -2.757 9.804 1.00 93.56 100 ILE A N 1
ATOM 738 C CA . ILE A 1 100 ? -1.068 -3.635 9.234 1.00 93.56 100 ILE A CA 1
ATOM 739 C C . ILE A 1 100 ? -1.420 -3.186 7.820 1.00 93.56 100 ILE A C 1
ATOM 741 O O . ILE A 1 100 ? -1.406 -1.991 7.525 1.00 93.56 100 ILE A O 1
ATOM 745 N N . LEU A 1 101 ? -1.778 -4.136 6.955 1.00 94.12 101 LEU A N 1
ATOM 746 C CA . LEU A 1 101 ? -2.420 -3.822 5.683 1.00 94.12 101 LEU A CA 1
A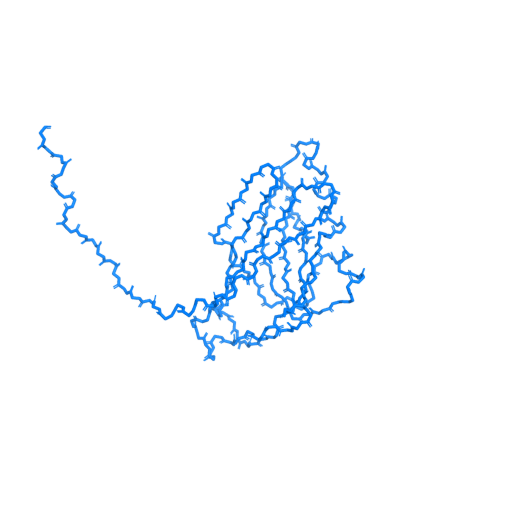TOM 747 C C . LEU A 1 101 ? -3.820 -3.278 5.980 1.00 94.12 101 LEU A C 1
ATOM 749 O O . LEU A 1 101 ? -4.719 -4.038 6.324 1.00 94.12 101 LEU A O 1
ATOM 753 N N . PHE A 1 102 ? -3.987 -1.963 5.898 1.00 89.69 102 PHE A N 1
ATOM 754 C CA . PHE A 1 102 ? -5.235 -1.269 6.204 1.00 89.69 102 PHE A CA 1
ATOM 755 C C . PHE A 1 102 ? -6.243 -1.412 5.063 1.00 89.69 102 PHE A C 1
ATOM 757 O O . PHE A 1 102 ? -7.394 -1.786 5.275 1.00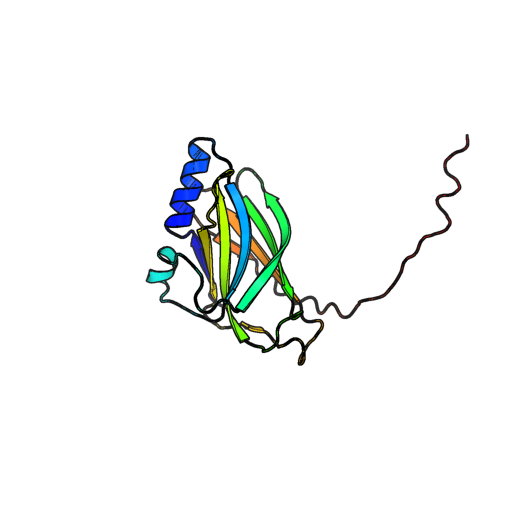 89.69 102 PHE A O 1
ATOM 764 N N . ALA A 1 103 ? -5.789 -1.151 3.844 1.00 87.88 103 ALA A N 1
ATOM 765 C CA . ALA A 1 103 ? -6.606 -1.231 2.648 1.00 87.88 103 ALA A CA 1
ATOM 766 C C . ALA A 1 103 ? -5.827 -1.891 1.521 1.00 87.88 103 ALA A C 1
ATOM 768 O O . ALA A 1 103 ? -4.611 -1.717 1.411 1.00 87.88 103 ALA A O 1
ATOM 769 N N . ILE A 1 104 ? -6.550 -2.615 0.676 1.00 89.25 104 ILE A N 1
ATOM 770 C CA . ILE A 1 104 ? -6.011 -3.246 -0.518 1.00 89.25 104 ILE A CA 1
ATOM 771 C C . ILE A 1 104 ? -6.867 -2.892 -1.723 1.00 89.25 104 ILE A C 1
ATOM 773 O O . ILE A 1 104 ? -8.099 -2.874 -1.674 1.00 89.25 104 ILE A O 1
ATOM 777 N N . LEU A 1 105 ? -6.164 -2.598 -2.801 1.00 88.94 105 LEU A N 1
ATOM 778 C CA . LEU A 1 105 ? -6.686 -2.321 -4.114 1.00 88.94 105 LEU A CA 1
ATOM 779 C C . LEU A 1 105 ? -6.152 -3.402 -5.039 1.00 88.94 105 LEU A C 1
ATOM 781 O O . LEU A 1 105 ? -4.966 -3.732 -4.971 1.00 88.94 105 LEU A O 1
ATOM 785 N N . GLN A 1 106 ? -7.010 -3.932 -5.897 1.00 88.31 106 GLN A N 1
ATOM 786 C CA . GLN A 1 106 ? -6.638 -4.889 -6.919 1.00 88.31 106 GLN A CA 1
ATOM 787 C C . GLN A 1 106 ? -7.283 -4.504 -8.244 1.00 88.31 106 GLN A C 1
ATOM 789 O O . GLN A 1 106 ? -8.509 -4.466 -8.360 1.00 88.31 106 GLN A O 1
ATOM 794 N N . GLU A 1 107 ? -6.453 -4.256 -9.247 1.00 84.75 107 GLU A N 1
ATOM 795 C CA . GLU A 1 107 ? -6.921 -4.063 -10.614 1.00 84.75 107 GLU A CA 1
ATOM 796 C C . GLU A 1 107 ? -7.440 -5.393 -11.173 1.00 84.75 107 GLU A C 1
ATOM 798 O O . GLU A 1 107 ? -6.912 -6.456 -10.852 1.00 84.75 107 GLU A O 1
ATOM 803 N N . GLU A 1 108 ? -8.477 -5.377 -12.010 1.00 84.94 108 GLU A N 1
ATOM 804 C CA . GLU A 1 108 ? -8.853 -6.564 -12.792 1.00 84.94 108 GLU A CA 1
ATOM 805 C C . GLU A 1 108 ? -7.848 -6.790 -13.928 1.00 84.94 108 GLU A C 1
ATOM 807 O O . GLU A 1 108 ? -7.462 -7.921 -14.220 1.00 84.94 108 GLU A O 1
ATOM 812 N N . THR A 1 109 ? -7.386 -5.699 -14.546 1.00 85.38 109 THR A N 1
ATOM 813 C CA . THR A 1 109 ? -6.389 -5.728 -15.619 1.00 85.38 109 THR A CA 1
ATOM 814 C C . THR A 1 109 ? -5.048 -5.210 -15.102 1.00 85.38 109 THR A C 1
ATOM 816 O O . THR A 1 109 ? -4.993 -4.057 -14.678 1.00 85.38 109 THR A O 1
ATOM 819 N N . PRO A 1 110 ? -3.970 -6.011 -15.168 1.00 88.12 110 PRO A N 1
ATOM 820 C CA . PRO A 1 110 ? -2.655 -5.559 -14.743 1.00 88.12 110 PRO A CA 1
ATOM 821 C C . PRO A 1 110 ? -2.188 -4.311 -15.495 1.00 88.12 110 PRO A C 1
ATOM 823 O O . PRO A 1 110 ? -2.359 -4.204 -16.713 1.00 88.12 110 PRO A O 1
ATOM 826 N N . MET A 1 111 ? -1.544 -3.388 -14.782 1.00 87.44 111 MET A N 1
ATOM 827 C CA . MET A 1 111 ? -0.913 -2.211 -15.372 1.00 87.44 111 MET A CA 1
ATOM 828 C C . MET A 1 111 ? 0.600 -2.436 -15.533 1.00 87.44 111 MET A C 1
ATOM 830 O O . MET A 1 111 ? 1.299 -2.570 -14.529 1.00 87.44 111 MET A O 1
ATOM 834 N N . PRO A 1 112 ? 1.149 -2.422 -16.760 1.00 90.00 112 PRO A N 1
ATOM 835 C CA . PRO A 1 112 ? 2.567 -2.676 -16.975 1.00 90.00 112 PRO A CA 1
ATOM 836 C C . PRO A 1 112 ? 3.422 -1.514 -16.461 1.00 90.00 112 PRO A C 1
ATOM 838 O O . PRO A 1 112 ? 3.326 -0.380 -16.941 1.00 90.00 112 PRO A O 1
ATOM 841 N N . ILE A 1 113 ? 4.302 -1.817 -15.512 1.00 91.06 113 ILE A N 1
ATOM 842 C CA . ILE A 1 113 ? 5.315 -0.911 -14.979 1.00 91.06 113 ILE A CA 1
ATOM 843 C C . ILE A 1 113 ? 6.663 -1.276 -15.608 1.00 91.06 113 ILE A C 1
ATOM 845 O O . ILE A 1 113 ? 7.124 -2.407 -15.445 1.00 91.06 113 ILE A O 1
ATOM 849 N N . PRO A 1 114 ? 7.322 -0.353 -16.324 1.00 90.69 114 PRO A N 1
ATOM 850 C CA . PRO A 1 114 ? 8.636 -0.609 -16.908 1.00 90.69 114 PRO A CA 1
ATOM 851 C C . PRO A 1 114 ? 9.723 -0.654 -15.829 1.00 90.69 114 PRO A C 1
ATOM 853 O O . PRO A 1 114 ? 9.561 -0.092 -14.752 1.00 90.69 114 PRO A O 1
ATOM 856 N N . SER A 1 115 ? 10.862 -1.269 -16.130 1.00 91.81 115 SER A N 1
ATOM 857 C CA . SER A 1 115 ? 12.076 -1.117 -15.317 1.00 91.81 115 SER A CA 1
ATOM 858 C C . SER A 1 115 ? 12.671 0.290 -15.435 1.00 91.81 115 SER A C 1
ATOM 860 O O . SER A 1 115 ? 12.393 1.033 -16.383 1.00 91.81 115 SER A O 1
ATOM 862 N N . GLU A 1 116 ? 13.582 0.631 -14.520 1.00 89.50 116 GLU A N 1
ATOM 863 C CA . GLU A 1 116 ? 14.380 1.858 -14.625 1.00 89.50 116 GLU A CA 1
ATOM 864 C C . GLU A 1 116 ? 15.187 1.912 -15.925 1.00 89.50 116 GLU A C 1
ATOM 866 O O . GLU A 1 116 ? 15.296 2.964 -16.546 1.00 89.50 116 GLU A O 1
ATOM 871 N N . ALA A 1 117 ? 15.729 0.773 -16.366 1.00 90.31 117 ALA A N 1
ATOM 872 C CA . ALA A 1 117 ? 16.530 0.701 -17.584 1.00 90.31 117 ALA A CA 1
ATOM 873 C C . ALA A 1 117 ? 15.698 0.999 -18.842 1.00 90.31 117 ALA A C 1
ATOM 875 O O . ALA A 1 117 ? 16.198 1.610 -19.786 1.00 90.31 117 ALA A O 1
ATOM 876 N N . GLU A 1 118 ? 14.429 0.583 -18.855 1.00 86.94 118 GLU A N 1
ATOM 877 C CA . GLU A 1 118 ? 13.514 0.809 -19.975 1.00 86.94 118 GLU A CA 1
ATOM 878 C C . GLU A 1 118 ? 12.965 2.236 -19.988 1.00 86.94 118 GLU A C 1
ATOM 880 O O . GLU A 1 118 ? 12.894 2.860 -21.049 1.00 86.94 118 GLU A O 1
ATOM 885 N N . LYS A 1 119 ? 12.560 2.761 -18.823 1.00 87.06 119 LYS A N 1
ATOM 886 C CA . LYS A 1 119 ? 12.021 4.121 -18.687 1.00 87.06 119 LYS A CA 1
ATOM 887 C C . LYS A 1 119 ? 12.461 4.767 -17.366 1.00 87.06 119 LYS A C 1
ATOM 889 O O . LYS A 1 119 ? 11.658 4.834 -16.443 1.00 87.06 119 LYS A O 1
ATOM 894 N N . PRO A 1 120 ? 13.663 5.362 -17.285 1.00 81.19 120 PRO A N 1
ATOM 895 C CA . PRO A 1 120 ? 14.238 5.845 -16.019 1.00 81.19 120 PRO A CA 1
ATOM 896 C C . PRO A 1 120 ? 13.477 7.007 -15.365 1.00 81.19 120 PRO A C 1
ATOM 898 O O . PRO A 1 120 ? 13.686 7.305 -14.195 1.00 81.19 120 PRO A O 1
ATOM 901 N N . ARG A 1 121 ? 12.601 7.686 -16.115 1.00 83.12 121 ARG A N 1
ATOM 902 C CA . ARG A 1 121 ? 11.787 8.821 -15.645 1.00 83.12 121 ARG A CA 1
ATOM 903 C C . ARG A 1 121 ? 10.293 8.508 -15.613 1.00 83.12 121 ARG A C 1
ATOM 905 O O . ARG A 1 121 ? 9.475 9.420 -15.673 1.00 83.12 121 ARG A O 1
ATOM 912 N N . TYR A 1 122 ? 9.921 7.231 -15.596 1.00 83.56 122 TYR A N 1
ATOM 913 C CA . TYR A 1 122 ? 8.516 6.875 -15.485 1.00 83.56 122 TYR A CA 1
ATOM 914 C C . TYR A 1 122 ? 8.027 7.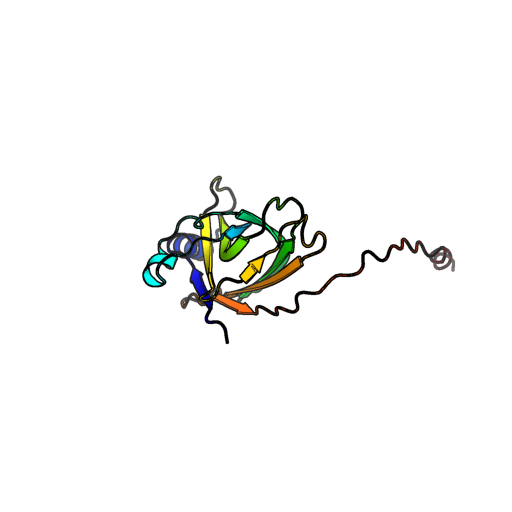136 -14.060 1.00 83.56 122 TYR A C 1
ATOM 916 O O . TYR A 1 122 ? 8.640 6.693 -13.084 1.00 83.56 122 TYR A O 1
ATOM 924 N N . ALA A 1 123 ? 6.904 7.843 -13.965 1.00 85.00 123 ALA A N 1
ATOM 925 C CA . ALA A 1 123 ? 6.159 7.999 -12.736 1.00 85.00 123 ALA A CA 1
ATOM 926 C C . ALA A 1 123 ? 4.661 7.823 -12.998 1.00 85.00 123 ALA A C 1
ATOM 928 O O . ALA A 1 123 ? 4.145 8.266 -14.025 1.00 85.00 123 ALA A O 1
ATOM 929 N N . ALA A 1 124 ? 3.973 7.193 -12.054 1.00 82.25 124 ALA A N 1
ATOM 930 C CA . ALA A 1 124 ? 2.520 7.107 -12.024 1.00 82.25 124 ALA A CA 1
ATOM 931 C C . ALA A 1 124 ? 2.022 7.654 -10.686 1.00 82.25 124 ALA A C 1
ATOM 933 O O . ALA A 1 124 ? 2.564 7.311 -9.634 1.00 82.25 124 ALA A O 1
ATOM 934 N N . THR A 1 125 ? 1.007 8.512 -10.735 1.00 82.06 125 THR A N 1
ATOM 935 C CA . THR A 1 125 ? 0.378 9.094 -9.548 1.00 82.06 125 THR A CA 1
ATOM 936 C C . THR A 1 125 ? -0.980 8.442 -9.342 1.00 82.06 125 THR A C 1
ATOM 938 O O . THR A 1 125 ? -1.740 8.296 -10.294 1.00 82.06 125 THR A O 1
ATOM 941 N N . PHE A 1 126 ? -1.284 8.068 -8.104 1.00 77.50 126 PHE A N 1
ATOM 942 C CA . PHE A 1 126 ? -2.578 7.519 -7.713 1.00 77.50 126 PHE A CA 1
ATOM 943 C C . PHE A 1 126 ? -3.183 8.383 -6.611 1.00 77.50 126 PHE A C 1
ATOM 945 O O . PHE A 1 126 ? -2.473 8.779 -5.679 1.00 77.50 126 PHE A O 1
ATOM 952 N N . TYR A 1 127 ? -4.491 8.628 -6.693 1.00 79.44 127 TYR A N 1
ATOM 953 C CA . TYR A 1 127 ? -5.257 9.275 -5.635 1.00 79.44 127 TYR A CA 1
ATOM 954 C C . TYR A 1 127 ? -6.130 8.232 -4.938 1.00 79.44 127 TYR A C 1
ATOM 956 O O . TYR A 1 127 ? -7.096 7.714 -5.493 1.00 79.44 127 TYR A O 1
ATOM 964 N N . LEU A 1 128 ? -5.762 7.895 -3.705 1.00 75.69 128 LEU A N 1
ATOM 965 C CA . LEU A 1 128 ? -6.464 6.908 -2.890 1.00 75.69 128 LEU A CA 1
ATOM 966 C C . LEU A 1 128 ? -7.399 7.646 -1.933 1.00 75.69 128 LEU A C 1
ATOM 968 O O . LEU A 1 128 ? -6.908 8.280 -0.998 1.00 75.69 128 LEU A O 1
ATOM 972 N N . SER A 1 129 ? -8.715 7.570 -2.146 1.00 70.31 129 SER A N 1
ATOM 973 C CA . SER A 1 129 ? -9.715 8.159 -1.248 1.00 70.31 129 SER A CA 1
ATOM 974 C C . SER A 1 129 ? -10.396 7.079 -0.409 1.00 70.31 129 SER A C 1
ATOM 976 O O . SER A 1 129 ? -10.893 6.076 -0.917 1.00 70.31 129 SER A O 1
ATOM 978 N N . PHE A 1 130 ? -10.434 7.271 0.905 1.00 69.25 130 PHE A N 1
ATOM 979 C CA . PHE A 1 130 ? -11.146 6.386 1.824 1.00 69.25 130 PHE A CA 1
ATOM 980 C C . PHE A 1 130 ? -12.100 7.190 2.695 1.00 69.25 130 PHE A C 1
ATOM 982 O O . PHE A 1 130 ? -11.716 8.186 3.317 1.00 69.25 130 PHE A O 1
ATOM 989 N N . ALA A 1 131 ? -13.353 6.736 2.732 1.00 63.50 131 ALA A N 1
ATOM 990 C CA . ALA A 1 131 ? -14.388 7.311 3.569 1.00 63.50 131 ALA A CA 1
ATOM 991 C C . ALA A 1 131 ? -14.305 6.742 4.990 1.00 63.50 131 ALA A C 1
ATOM 993 O O . ALA A 1 131 ? -14.289 5.526 5.189 1.00 63.50 131 ALA A O 1
ATOM 994 N N . LEU A 1 132 ? -14.335 7.619 5.993 1.00 53.34 132 LEU A N 1
ATOM 995 C CA . LEU A 1 132 ? -14.588 7.242 7.384 1.00 53.34 132 LEU A CA 1
ATOM 996 C C . LEU A 1 132 ? -16.107 7.122 7.594 1.00 53.34 132 LEU A C 1
ATOM 998 O O . LEU A 1 132 ? -16.695 7.855 8.383 1.00 53.34 132 LEU A O 1
ATOM 1002 N N . SER A 1 133 ? -16.771 6.251 6.836 1.00 49.00 133 SER A N 1
ATOM 1003 C CA . SER A 1 133 ? -18.197 5.957 7.011 1.00 49.00 133 SER A CA 1
ATOM 1004 C C . SER A 1 133 ? -18.388 4.501 7.420 1.00 49.00 133 SER A C 1
ATOM 1006 O O . SER A 1 133 ? -17.573 3.644 7.096 1.00 49.00 133 SER A O 1
ATOM 1008 N N . ASN A 1 134 ? -19.491 4.212 8.112 1.00 42.31 134 ASN A N 1
ATOM 1009 C CA . ASN A 1 134 ? -19.843 2.865 8.577 1.00 42.31 134 ASN A CA 1
ATOM 1010 C C . ASN A 1 134 ? -19.993 1.840 7.428 1.00 42.31 134 ASN A C 1
ATOM 1012 O O . ASN A 1 134 ? -20.045 0.642 7.694 1.00 42.31 134 ASN A O 1
ATOM 1016 N N . ASP A 1 135 ? -20.059 2.312 6.176 1.00 39.69 135 ASP A N 1
ATOM 1017 C CA . ASP A 1 135 ? -20.198 1.509 4.956 1.00 39.69 135 ASP A CA 1
ATOM 1018 C C . ASP A 1 135 ? -18.865 1.274 4.209 1.00 39.69 135 ASP A C 1
ATOM 1020 O O . ASP A 1 135 ? -18.866 0.638 3.156 1.00 39.69 135 ASP A O 1
ATOM 1024 N N . ASN A 1 136 ? -17.723 1.724 4.756 1.00 45.84 136 ASN A N 1
ATOM 1025 C CA . ASN A 1 136 ? -16.350 1.344 4.371 1.00 45.84 136 ASN A CA 1
ATOM 1026 C C . ASN A 1 136 ? -16.068 1.258 2.855 1.00 45.84 136 ASN A C 1
ATOM 1028 O O . ASN A 1 136 ? -15.441 0.304 2.382 1.00 45.84 136 ASN A O 1
ATOM 1032 N N . GLN A 1 137 ? -16.512 2.251 2.082 1.00 38.38 137 GLN A N 1
ATOM 1033 C CA . GLN A 1 137 ? -16.194 2.338 0.656 1.00 38.38 137 GLN A CA 1
ATOM 1034 C C . GLN A 1 137 ? -14.872 3.090 0.440 1.00 38.38 137 GLN A C 1
ATOM 1036 O O . GLN A 1 137 ? -14.659 4.178 0.981 1.00 38.38 137 GLN A O 1
ATOM 1041 N N . ILE A 1 138 ? -13.979 2.483 -0.344 1.00 45.34 138 ILE A N 1
ATOM 1042 C CA . ILE A 1 138 ? -12.772 3.123 -0.872 1.00 45.34 138 ILE A CA 1
ATOM 1043 C C . ILE A 1 138 ? -13.084 3.506 -2.312 1.00 45.34 138 ILE A C 1
ATOM 1045 O O . ILE A 1 138 ? -13.418 2.641 -3.121 1.00 45.34 138 ILE A O 1
ATOM 1049 N N . GLU A 1 139 ? -12.976 4.791 -2.618 1.00 43.03 139 GLU A N 1
ATOM 1050 C CA . GLU A 1 139 ? -13.108 5.307 -3.973 1.00 43.03 139 GLU A CA 1
ATOM 1051 C C . GLU A 1 139 ? -11.712 5.681 -4.465 1.00 43.03 139 GLU A C 1
ATOM 1053 O O . GLU A 1 139 ? -10.939 6.342 -3.771 1.00 43.03 139 GLU A O 1
ATOM 1058 N N . ILE A 1 140 ? -11.342 5.203 -5.644 1.00 40.47 140 ILE A N 1
ATOM 1059 C CA . ILE A 1 140 ? -10.029 5.479 -6.216 1.00 40.47 140 ILE A CA 1
ATOM 1060 C C . ILE A 1 140 ? -10.283 6.306 -7.451 1.00 40.47 140 ILE A C 1
ATOM 1062 O O . ILE A 1 140 ? -10.852 5.806 -8.422 1.00 40.47 140 ILE A O 1
ATOM 1066 N N . ASP A 1 141 ? -9.836 7.553 -7.413 1.00 43.41 141 ASP A N 1
ATOM 1067 C CA . ASP A 1 141 ? -9.708 8.325 -8.632 1.00 43.41 141 ASP A CA 1
ATOM 1068 C C . ASP A 1 141 ? -8.305 8.075 -9.176 1.00 43.41 141 ASP A C 1
ATOM 1070 O O . ASP A 1 141 ? -7.305 8.659 -8.744 1.00 43.41 141 ASP A O 1
ATOM 1074 N N . THR A 1 142 ? -8.206 7.102 -10.076 1.00 40.41 142 THR A N 1
ATOM 1075 C CA . THR A 1 142 ? -6.971 6.910 -10.828 1.00 40.41 142 THR A CA 1
ATOM 1076 C C . THR A 1 142 ? -7.023 7.873 -11.994 1.00 40.41 142 THR A C 1
ATOM 1078 O O . THR A 1 142 ? -7.329 7.481 -13.121 1.00 40.41 142 THR A O 1
ATOM 1081 N N . ASP A 1 143 ? -6.717 9.141 -11.729 1.00 37.94 143 ASP A N 1
ATOM 1082 C CA . ASP A 1 143 ? -6.384 10.083 -12.787 1.00 37.94 143 ASP A CA 1
ATOM 1083 C C . ASP A 1 143 ? -5.035 9.625 -13.360 1.00 37.94 143 ASP A C 1
ATOM 1085 O O . ASP A 1 143 ? -3.955 10.107 -13.016 1.00 37.94 143 ASP A O 1
ATOM 1089 N N . SER A 1 144 ? -5.080 8.595 -14.211 1.00 36.75 144 SER A N 1
ATOM 1090 C CA . SER A 1 144 ? -3.929 8.093 -14.950 1.00 36.75 144 SER A CA 1
ATOM 1091 C C . SER A 1 144 ? -3.585 9.071 -16.078 1.00 36.75 144 SER A C 1
ATOM 1093 O O . SER A 1 144 ? -3.248 8.678 -17.197 1.00 36.75 144 SER A O 1
ATOM 1095 N N . SER A 1 145 ? -3.580 10.375 -15.807 1.00 34.22 145 SER A N 1
ATOM 1096 C CA . SER A 1 145 ? -2.516 11.169 -16.381 1.00 34.22 145 SER A CA 1
ATOM 1097 C C . SER A 1 145 ? -1.237 10.620 -15.758 1.00 34.22 145 SER A C 1
ATOM 1099 O O . SER A 1 145 ? -0.774 11.077 -14.714 1.00 34.22 145 SER A O 1
ATOM 1101 N N . ALA A 1 146 ? -0.666 9.585 -16.380 1.00 33.09 146 ALA A N 1
ATOM 1102 C CA . ALA A 1 146 ? 0.768 9.406 -16.337 1.00 33.09 146 ALA A CA 1
ATOM 1103 C C . ALA A 1 146 ? 1.313 10.753 -16.806 1.00 33.09 146 ALA A C 1
ATOM 1105 O O . ALA A 1 146 ? 1.355 11.028 -18.007 1.00 33.09 146 ALA A O 1
ATOM 1106 N N . TYR A 1 147 ? 1.605 11.649 -15.864 1.00 34.53 147 TYR A N 1
ATOM 1107 C CA . TYR A 1 147 ? 2.386 12.818 -16.169 1.00 34.53 147 TYR A CA 1
ATOM 1108 C C . TYR A 1 147 ? 3.703 12.221 -16.642 1.00 34.53 147 TYR A C 1
ATOM 1110 O O . TYR A 1 147 ? 4.509 11.719 -15.861 1.00 34.53 147 TYR A O 1
ATOM 1118 N N . LEU A 1 148 ? 3.870 12.181 -17.963 1.00 25.14 148 LEU A N 1
ATOM 1119 C CA . LEU A 1 148 ? 5.175 12.159 -18.577 1.00 25.14 148 LEU A CA 1
ATOM 1120 C C . LEU A 1 148 ? 5.862 13.408 -18.038 1.00 25.14 148 LEU A C 1
ATOM 1122 O O . LEU A 1 148 ? 5.796 14.463 -18.659 1.00 25.14 148 LEU A O 1
ATOM 1126 N N . THR A 1 149 ? 6.507 13.317 -16.878 1.00 26.23 149 THR A N 1
ATOM 1127 C CA . THR A 1 149 ? 7.455 14.341 -16.465 1.00 26.23 149 THR A CA 1
ATOM 1128 C C . THR A 1 149 ? 8.725 14.101 -17.276 1.00 26.23 149 THR A C 1
ATOM 1130 O O . THR A 1 149 ? 9.777 13.711 -16.773 1.00 26.23 149 THR A O 1
ATOM 1133 N N . VAL A 1 150 ? 8.631 14.328 -18.589 1.00 29.69 150 VAL A N 1
ATOM 1134 C CA . VAL A 1 150 ? 9.752 14.916 -19.306 1.00 29.69 150 VAL A CA 1
ATOM 1135 C C . VAL A 1 150 ? 9.771 16.366 -18.848 1.00 29.69 150 VAL A C 1
ATOM 1137 O O . VAL A 1 150 ? 9.099 17.199 -19.431 1.00 29.69 150 VAL A O 1
ATOM 1140 N N . ASP A 1 151 ? 10.416 16.595 -17.706 1.00 24.86 151 ASP A N 1
ATOM 1141 C CA . ASP A 1 151 ? 11.257 17.762 -17.453 1.00 24.86 151 ASP A CA 1
ATOM 1142 C C . ASP A 1 151 ? 11.800 17.712 -16.024 1.00 24.86 151 ASP A C 1
ATOM 1144 O O . ASP A 1 151 ? 11.171 18.123 -15.055 1.00 24.86 151 ASP A O 1
ATOM 1148 N N . ILE A 1 152 ? 13.046 17.254 -15.908 1.00 32.38 152 ILE A N 1
ATOM 1149 C CA . ILE A 1 152 ? 13.983 18.012 -15.086 1.00 32.38 152 ILE A CA 1
ATOM 1150 C C . ILE A 1 152 ? 14.406 19.170 -15.995 1.00 32.38 152 ILE A C 1
ATOM 1152 O O . ILE A 1 152 ? 15.401 19.050 -16.710 1.00 32.38 152 ILE A O 1
ATOM 1156 N N . TYR A 1 153 ? 13.618 20.247 -16.029 1.00 24.66 153 TYR A N 1
ATOM 1157 C CA . TYR A 1 153 ? 14.155 21.547 -16.406 1.00 24.66 153 TYR A CA 1
ATOM 1158 C C . TYR A 1 153 ? 14.660 22.201 -15.129 1.00 24.66 153 TYR A C 1
ATOM 1160 O O . TYR A 1 153 ? 13.945 22.425 -14.157 1.00 24.66 153 TYR A O 1
ATOM 1168 N N . ASN A 1 154 ? 15.964 22.387 -15.137 1.00 31.28 154 ASN A N 1
ATOM 1169 C CA . ASN A 1 154 ? 16.759 23.014 -14.113 1.00 31.28 154 ASN A CA 1
ATOM 1170 C C . ASN A 1 154 ? 16.456 24.521 -14.078 1.00 31.28 154 ASN A C 1
ATOM 1172 O O . ASN A 1 154 ? 16.619 25.173 -15.105 1.00 31.28 154 ASN A O 1
ATOM 1176 N N . SER A 1 155 ? 16.101 25.062 -12.915 1.00 26.23 155 SER A N 1
ATOM 1177 C CA . SER A 1 155 ? 16.516 26.393 -12.436 1.00 26.23 155 SER A CA 1
ATOM 1178 C C . SER A 1 155 ? 16.051 26.519 -10.974 1.00 26.23 155 SER A C 1
ATOM 1180 O O . SER A 1 155 ? 14.875 26.434 -10.654 1.00 26.23 155 SER A O 1
ATOM 1182 N N . TYR A 1 156 ? 16.941 26.525 -9.983 1.00 33.00 156 TYR A N 1
ATOM 1183 C CA . TYR A 1 156 ? 17.598 27.755 -9.539 1.00 33.00 156 TYR A CA 1
ATOM 1184 C C . TYR A 1 156 ? 17.382 28.945 -10.477 1.00 33.00 156 TYR A C 1
ATOM 1186 O O . TYR A 1 156 ? 18.228 29.250 -11.306 1.00 33.00 156 TYR A O 1
ATOM 1194 N N . GLU A 1 157 ? 16.264 29.636 -10.298 1.00 32.56 157 GLU A N 1
ATOM 1195 C CA . GLU A 1 157 ? 16.288 31.094 -10.315 1.00 32.56 157 GLU A CA 1
ATOM 1196 C C . GLU A 1 157 ? 16.278 31.513 -8.839 1.00 32.56 157 GLU A C 1
ATOM 1198 O O . GLU A 1 157 ? 15.235 31.641 -8.204 1.00 32.56 157 GLU A O 1
ATOM 1203 N N . MET A 1 158 ? 17.469 31.682 -8.258 1.00 33.16 158 MET A N 1
ATOM 1204 C CA . MET A 1 158 ? 17.625 32.802 -7.340 1.00 33.16 158 MET A CA 1
ATOM 1205 C C . MET A 1 158 ? 17.450 34.039 -8.218 1.00 33.16 158 MET A C 1
ATOM 1207 O O . MET A 1 158 ? 18.390 34.421 -8.914 1.00 33.16 158 MET A O 1
ATOM 1211 N N . THR A 1 159 ? 16.267 34.644 -8.233 1.00 29.80 159 THR A N 1
ATOM 1212 C CA . THR A 1 159 ? 16.171 36.018 -8.711 1.00 29.80 159 THR A CA 1
ATOM 1213 C C . THR A 1 159 ? 16.868 36.878 -7.670 1.00 29.80 159 THR A C 1
ATOM 1215 O O . THR A 1 159 ? 16.452 36.960 -6.515 1.00 29.80 159 THR A O 1
ATOM 1218 N N . ALA A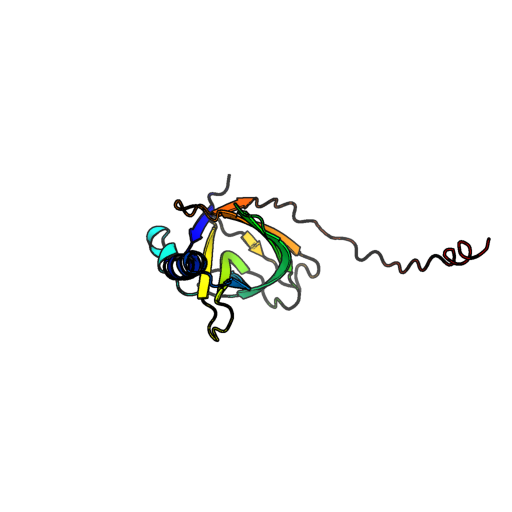 1 160 ? 17.977 37.490 -8.066 1.00 44.59 160 ALA A N 1
ATOM 1219 C CA . ALA A 1 160 ? 18.602 38.577 -7.331 1.00 44.59 160 ALA A CA 1
ATOM 1220 C C . ALA A 1 160 ? 17.714 39.838 -7.405 1.00 44.59 160 ALA A C 1
ATOM 1222 O O . ALA A 1 160 ? 18.141 40.842 -7.963 1.00 44.59 160 ALA A O 1
ATOM 1223 N N . ASP A 1 161 ? 16.481 39.754 -6.889 1.00 45.75 161 ASP A N 1
ATOM 1224 C CA . ASP A 1 161 ? 15.512 40.863 -6.882 1.00 45.75 161 ASP A CA 1
ATOM 1225 C C . ASP A 1 161 ? 14.675 40.978 -5.586 1.00 45.75 161 ASP A C 1
ATOM 1227 O O . ASP A 1 161 ? 13.965 41.957 -5.404 1.00 45.75 161 ASP A O 1
ATOM 1231 N N . ASP A 1 162 ? 14.845 40.086 -4.598 1.00 39.00 162 ASP A N 1
ATOM 1232 C CA . ASP A 1 162 ? 14.324 40.297 -3.226 1.00 39.00 162 ASP A CA 1
ATOM 1233 C C . ASP A 1 162 ? 15.275 41.163 -2.366 1.00 39.00 162 ASP A C 1
ATOM 1235 O O . ASP A 1 162 ? 15.430 40.962 -1.160 1.00 39.00 162 ASP A O 1
ATOM 1239 N N . ALA A 1 163 ? 15.968 42.119 -2.990 1.00 44.41 163 ALA A N 1
ATOM 1240 C CA . ALA A 1 163 ? 16.854 43.058 -2.302 1.00 44.41 163 ALA A CA 1
ATOM 1241 C C . ALA A 1 163 ? 16.221 44.437 -2.053 1.00 44.41 163 ALA A C 1
ATOM 1243 O O . ALA A 1 163 ? 16.925 45.298 -1.532 1.00 44.41 163 ALA A O 1
ATOM 1244 N N . ASP A 1 164 ? 14.938 44.660 -2.377 1.00 45.25 164 ASP A N 1
ATOM 1245 C CA . ASP A 1 164 ? 14.370 46.017 -2.305 1.00 45.25 164 ASP A CA 1
ATOM 1246 C C . ASP A 1 164 ? 12.931 46.141 -1.765 1.00 45.25 164 ASP A C 1
ATOM 1248 O O . ASP A 1 164 ? 12.180 47.017 -2.178 1.00 45.25 164 ASP A O 1
ATOM 1252 N N . GLU A 1 165 ? 12.550 45.342 -0.761 1.00 44.94 165 GLU A N 1
ATOM 1253 C CA . GLU A 1 165 ? 11.425 45.704 0.131 1.00 44.94 165 GLU A CA 1
ATOM 1254 C C . GLU A 1 165 ? 11.760 45.571 1.630 1.00 44.94 165 GLU A C 1
ATOM 1256 O O . GLU A 1 165 ? 10.962 45.133 2.457 1.00 44.94 165 GLU A O 1
ATOM 1261 N N . ILE A 1 166 ? 12.950 46.051 2.010 1.00 37.91 166 ILE A N 1
ATOM 1262 C CA . ILE A 1 166 ? 13.177 46.646 3.338 1.00 37.91 166 ILE A CA 1
ATOM 1263 C C . ILE A 1 166 ? 13.915 47.974 3.144 1.00 37.91 166 ILE A C 1
ATOM 1265 O O . ILE A 1 166 ? 15.133 48.023 3.282 1.00 37.91 166 ILE A O 1
ATOM 1269 N N . CYS A 1 167 ? 13.173 49.040 2.825 1.00 34.53 167 CYS A N 1
ATOM 1270 C CA . CYS A 1 167 ? 13.390 50.407 3.324 1.00 34.53 167 CYS A CA 1
ATOM 1271 C C . CYS A 1 167 ? 12.303 51.343 2.762 1.00 34.53 167 CYS A C 1
ATOM 1273 O O . CYS A 1 167 ? 12.446 51.789 1.629 1.00 34.53 167 CYS A O 1
ATOM 1275 N N . ILE A 1 168 ? 11.239 51.629 3.529 1.00 41.62 168 ILE A N 1
ATOM 1276 C CA . ILE A 1 168 ? 10.933 52.956 4.119 1.00 41.62 168 ILE A CA 1
ATOM 1277 C C . ILE A 1 168 ? 10.139 52.718 5.408 1.00 41.62 168 ILE A C 1
ATOM 1279 O O . ILE A 1 168 ? 9.156 51.947 5.355 1.00 41.62 168 ILE A O 1
#

Foldseek 3Di:
DFDKQKFFAPVLVVQLVVVVVPWDKDFDFKWWAQDDDPSVCQNVDFDDDHTQDTWDFPDWDDDPWKIKTKIKDAQVVRQAKHFTFKMFIWMDTVPDPDITRGMMMGTPGTDIGGHCVVPVGFMAIWIWMWTSDPVTDIDTDRPRPRVPPPDPPDDDPPPPPVPPPPDD

Radius of gyration: 19.17 Å; chains: 1; bounding box: 39×67×41 Å

Sequence (168 aa):
MANTYAVITDAGIALQNRLLVGETLQITGVKAGSGAVPVTDLRSQTDLQEVKQTLSIVNKQANNQFTVLMVQLTTVGLSSGYDLQQVGVYAKAQGDEKDILFAILQEETPMPIPSEAEKPRYAATFYLSFALSNDNQIEIDTDSSAYLTVDIYNSYEMTADDADEICI